Protein AF-A0A917GV74-F1 (afdb_monomer)

Organism: NCBI:txid1495645

Radius of gyration: 32.65 Å; Cα contacts (8 Å, |Δi|>4): 51; chains: 1; bounding box: 80×43×84 Å

Structure (mmCIF, N/CA/C/O backbone):
data_AF-A0A917GV74-F1
#
_entry.id   AF-A0A917GV74-F1
#
loop_
_atom_site.group_PDB
_atom_site.id
_atom_site.type_symbol
_atom_site.label_atom_id
_atom_site.label_alt_id
_atom_site.label_comp_id
_atom_site.label_asym_id
_atom_site.label_entity_id
_atom_site.label_seq_id
_atom_site.pdbx_PDB_ins_code
_atom_site.Cartn_x
_atom_site.Cartn_y
_atom_site.Cartn_z
_atom_site.occupancy
_atom_site.B_iso_or_equiv
_atom_site.auth_seq_id
_atom_site.auth_comp_id
_atom_site.auth_asym_id
_atom_site.auth_atom_id
_atom_site.pdbx_PDB_model_num
ATOM 1 N N . MET A 1 1 ? 59.037 -23.563 -65.668 1.00 39.62 1 MET A N 1
ATOM 2 C CA . MET A 1 1 ? 58.816 -23.283 -64.234 1.00 39.62 1 MET A CA 1
ATOM 3 C C . MET A 1 1 ? 57.385 -23.701 -63.914 1.00 39.62 1 MET A C 1
ATOM 5 O O . MET A 1 1 ? 56.459 -23.070 -64.403 1.00 39.62 1 MET A O 1
ATOM 9 N N . GLN A 1 2 ? 57.206 -24.858 -63.270 1.00 38.69 2 GLN A N 1
ATOM 10 C CA . GLN A 1 2 ? 55.896 -25.475 -63.019 1.00 38.69 2 GLN A CA 1
ATOM 11 C C . GLN A 1 2 ? 55.181 -24.767 -61.863 1.00 38.69 2 GLN A C 1
ATOM 13 O O . GLN A 1 2 ? 55.759 -24.575 -60.796 1.00 38.69 2 GLN A O 1
ATOM 18 N N . ILE A 1 3 ? 53.920 -24.394 -62.072 1.00 46.25 3 ILE A N 1
ATOM 19 C CA . ILE A 1 3 ? 53.042 -23.857 -61.031 1.00 46.25 3 ILE A CA 1
ATOM 20 C C . ILE A 1 3 ? 52.456 -25.070 -60.305 1.00 46.25 3 ILE A C 1
ATOM 22 O O . ILE A 1 3 ? 51.609 -25.778 -60.850 1.00 46.25 3 ILE A O 1
ATOM 26 N N . HIS A 1 4 ? 52.966 -25.383 -59.115 1.00 41.47 4 HIS A N 1
ATOM 27 C CA . HIS A 1 4 ? 52.430 -26.473 -58.304 1.00 41.47 4 HIS A CA 1
ATOM 28 C C . HIS A 1 4 ? 51.078 -26.036 -57.730 1.00 41.47 4 HIS A C 1
ATOM 30 O O . HIS A 1 4 ? 51.004 -25.188 -56.842 1.00 41.47 4 HIS A O 1
ATOM 36 N N . ASN A 1 5 ? 50.003 -26.621 -58.259 1.00 46.81 5 ASN A N 1
ATOM 37 C CA . ASN A 1 5 ? 48.660 -26.498 -57.712 1.00 46.81 5 ASN A CA 1
ATOM 38 C C . ASN A 1 5 ? 48.638 -27.104 -56.304 1.00 46.81 5 ASN A C 1
ATOM 40 O O . ASN A 1 5 ? 48.715 -28.320 -56.137 1.00 46.81 5 ASN A O 1
ATOM 44 N N . LEU A 1 6 ? 48.524 -26.245 -55.291 1.00 56.31 6 LEU A N 1
ATOM 45 C CA . LEU A 1 6 ? 48.232 -26.637 -53.916 1.00 56.31 6 LEU A CA 1
ATOM 46 C C . LEU A 1 6 ? 46.816 -27.224 -53.867 1.00 56.31 6 LEU A C 1
ATOM 48 O O . LEU A 1 6 ? 45.824 -26.509 -53.721 1.00 56.31 6 LEU A O 1
ATOM 52 N N . THR A 1 7 ? 46.714 -28.543 -54.003 1.00 54.91 7 THR A N 1
ATOM 53 C CA . THR A 1 7 ? 45.496 -29.292 -53.698 1.00 54.91 7 THR A CA 1
ATOM 54 C C . THR A 1 7 ? 45.246 -29.196 -52.200 1.00 54.91 7 THR A C 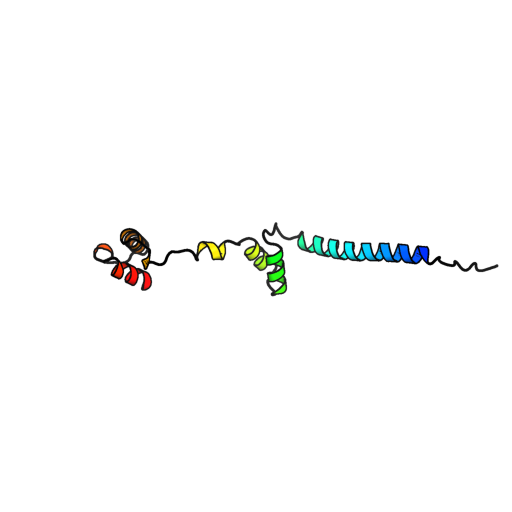1
ATOM 56 O O . THR A 1 7 ? 45.850 -29.907 -51.399 1.00 54.91 7 THR A O 1
ATOM 59 N N . PHE A 1 8 ? 44.384 -28.260 -51.815 1.00 51.91 8 PHE A N 1
ATOM 60 C CA . PHE A 1 8 ? 43.951 -28.097 -50.436 1.00 51.91 8 PHE A CA 1
ATOM 61 C C . PHE A 1 8 ? 43.052 -29.284 -50.068 1.00 51.91 8 PHE A C 1
ATOM 63 O O . PHE A 1 8 ? 41.895 -29.347 -50.492 1.00 51.91 8 PHE A O 1
ATOM 70 N N . ASP A 1 9 ? 43.619 -30.229 -49.320 1.00 56.25 9 ASP A N 1
ATOM 71 C CA . ASP A 1 9 ? 42.946 -31.419 -48.804 1.00 56.25 9 ASP A CA 1
ATOM 72 C C . ASP A 1 9 ? 41.639 -31.038 -48.081 1.00 56.25 9 ASP A C 1
ATOM 74 O O . ASP A 1 9 ? 41.584 -30.112 -47.260 1.00 56.25 9 ASP A O 1
ATOM 78 N N . LEU A 1 10 ? 40.563 -31.756 -48.410 1.00 53.66 10 LEU A N 1
ATOM 79 C CA . LEU A 1 10 ? 39.217 -31.574 -47.863 1.00 53.66 10 LEU A CA 1
ATOM 80 C C . LEU A 1 10 ? 39.198 -31.708 -46.329 1.00 53.66 10 LEU A C 1
ATOM 82 O O . LEU A 1 10 ? 38.365 -31.075 -45.674 1.00 53.66 10 LEU A O 1
ATOM 86 N N . SER A 1 11 ? 40.169 -32.428 -45.755 1.00 52.00 11 SER A N 1
ATOM 87 C CA . SER A 1 11 ? 40.402 -32.529 -44.308 1.00 52.00 11 SER A CA 1
ATOM 88 C C . SER A 1 11 ? 40.666 -31.167 -43.641 1.00 52.00 11 SER A C 1
ATOM 90 O O . SER A 1 11 ? 40.100 -30.848 -42.591 1.00 52.00 11 SER A O 1
ATOM 92 N N . GLN A 1 12 ? 41.434 -30.288 -44.296 1.00 49.97 12 GLN A N 1
ATOM 93 C CA . GLN A 1 12 ? 41.770 -28.961 -43.763 1.00 49.97 12 GLN A CA 1
ATOM 94 C C . GLN A 1 12 ? 40.590 -27.982 -43.862 1.00 49.97 12 GLN A C 1
ATOM 96 O O . GLN A 1 12 ? 40.398 -27.137 -42.986 1.00 49.97 12 GLN A O 1
ATOM 101 N N . LYS A 1 13 ? 39.732 -28.116 -44.884 1.00 52.28 13 LYS A N 1
ATOM 102 C CA . LYS A 1 13 ? 38.517 -27.289 -45.021 1.00 52.28 13 LYS A CA 1
ATOM 103 C C . LYS A 1 13 ? 37.489 -27.591 -43.927 1.00 52.28 13 LYS A C 1
ATOM 105 O O . LYS A 1 13 ? 36.857 -26.663 -43.421 1.00 52.28 13 LYS A O 1
ATOM 110 N N . TRP A 1 14 ? 37.355 -28.857 -43.525 1.00 52.62 14 TRP A N 1
ATOM 111 C CA . TRP A 1 14 ? 36.430 -29.275 -42.466 1.00 52.62 14 TRP A CA 1
ATOM 112 C C . TRP A 1 14 ? 36.862 -28.763 -41.083 1.00 52.62 14 TRP A C 1
ATOM 114 O O . TRP A 1 14 ? 36.043 -28.235 -40.326 1.00 52.62 14 TRP A O 1
ATOM 124 N N . LEU A 1 15 ? 38.164 -28.822 -40.780 1.00 56.00 15 LEU A N 1
ATOM 125 C CA . LEU A 1 15 ? 38.725 -28.305 -39.528 1.00 56.00 15 LEU A CA 1
ATOM 126 C C . LEU A 1 15 ? 38.535 -26.781 -39.399 1.00 56.00 15 LEU A C 1
ATOM 128 O O . LEU A 1 15 ? 38.120 -26.285 -38.350 1.00 56.00 15 LEU A O 1
ATOM 132 N N . ILE A 1 16 ? 38.755 -26.041 -40.493 1.00 57.00 16 ILE A N 1
ATOM 133 C CA . ILE A 1 16 ? 38.551 -24.587 -40.553 1.00 57.00 16 ILE A CA 1
ATOM 134 C C . ILE A 1 16 ? 37.059 -24.225 -40.429 1.00 57.00 16 ILE A C 1
ATOM 136 O O . ILE A 1 16 ? 36.722 -23.245 -39.762 1.00 57.00 16 ILE A O 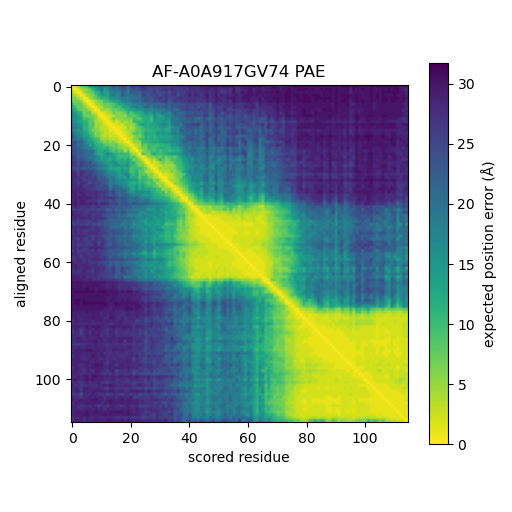1
ATOM 140 N N . ALA A 1 17 ? 36.147 -25.008 -41.015 1.00 57.41 17 ALA A N 1
ATOM 141 C CA . ALA A 1 17 ? 34.703 -24.802 -40.871 1.00 57.41 17 ALA A CA 1
ATOM 142 C C . ALA A 1 17 ? 34.221 -25.039 -39.426 1.00 57.41 17 ALA A C 1
ATOM 144 O O . ALA A 1 17 ? 33.422 -24.258 -38.908 1.00 57.41 17 ALA A O 1
ATOM 145 N N . LYS A 1 18 ? 34.762 -26.054 -38.738 1.00 56.28 18 LYS A N 1
ATOM 146 C CA . LYS A 1 18 ? 34.459 -26.351 -37.328 1.00 56.28 18 LYS A CA 1
ATOM 147 C C . LYS A 1 18 ? 34.997 -25.278 -36.375 1.00 56.28 18 LYS A C 1
ATOM 149 O O . LYS A 1 18 ? 34.294 -24.875 -35.449 1.00 56.28 18 LYS A O 1
ATOM 154 N N . LEU A 1 19 ? 36.204 -24.764 -36.629 1.00 56.44 19 LEU A N 1
ATOM 155 C CA . LEU A 1 19 ? 36.779 -23.642 -35.879 1.00 56.44 19 LEU A CA 1
ATOM 156 C C . LEU A 1 19 ? 36.004 -22.342 -36.109 1.00 56.44 19 LEU A C 1
ATOM 158 O O . LEU A 1 19 ? 35.737 -21.633 -35.143 1.00 56.44 19 LEU A O 1
ATOM 162 N N . ARG A 1 20 ? 35.569 -22.061 -37.346 1.00 51.94 20 ARG A N 1
ATOM 163 C CA . ARG A 1 20 ? 34.694 -20.917 -37.651 1.00 51.94 20 ARG A CA 1
ATOM 164 C C . ARG A 1 20 ? 33.335 -21.048 -36.969 1.00 51.94 20 ARG A C 1
ATOM 166 O O . ARG A 1 20 ? 32.906 -20.088 -36.346 1.00 51.94 20 ARG A O 1
ATOM 173 N N . GLY A 1 21 ? 32.701 -22.222 -36.998 1.00 52.31 21 GLY A N 1
ATOM 174 C CA . GLY A 1 21 ? 31.430 -22.476 -36.307 1.00 52.31 21 GLY A CA 1
ATOM 175 C C . GLY A 1 21 ? 31.509 -22.225 -34.799 1.00 52.31 21 GLY A C 1
ATOM 176 O O . GLY A 1 21 ? 30.677 -21.496 -34.265 1.00 52.31 21 GLY A O 1
ATOM 177 N N . GLN A 1 22 ? 32.559 -22.727 -34.136 1.00 51.28 22 GLN A N 1
ATOM 178 C CA . GLN A 1 22 ? 32.798 -22.458 -32.712 1.00 51.28 22 GLN A CA 1
ATOM 179 C C . GLN A 1 22 ? 33.123 -20.984 -32.430 1.00 51.28 22 GLN A C 1
ATOM 181 O O . GLN A 1 22 ? 32.650 -20.437 -31.432 1.00 51.28 22 GLN A O 1
ATOM 186 N N . PHE A 1 23 ? 33.871 -20.318 -33.317 1.00 47.62 23 PHE A N 1
ATOM 187 C CA . PHE A 1 23 ? 34.156 -18.887 -33.207 1.00 47.62 23 PHE A CA 1
ATOM 188 C C . PHE A 1 23 ? 32.906 -18.028 -33.383 1.00 47.62 23 PHE A C 1
ATOM 190 O O . PHE A 1 23 ? 32.762 -17.065 -32.645 1.00 47.62 23 PHE A O 1
ATOM 197 N N . TYR A 1 24 ? 31.981 -18.365 -34.287 1.00 48.03 24 TYR A N 1
ATOM 198 C CA . TYR A 1 24 ? 30.730 -17.618 -34.442 1.00 48.03 24 TYR A CA 1
ATOM 199 C C . TYR A 1 24 ? 29.813 -17.796 -33.231 1.00 48.03 24 TYR A C 1
ATOM 201 O O . TYR A 1 24 ? 29.291 -16.798 -32.745 1.00 48.03 24 TYR A O 1
ATOM 209 N N . THR A 1 25 ? 29.670 -19.008 -32.678 1.00 54.00 25 THR A N 1
ATOM 210 C CA . THR A 1 25 ? 28.900 -19.212 -31.436 1.00 54.00 25 THR A CA 1
ATOM 211 C C . THR A 1 25 ? 29.532 -18.518 -30.236 1.00 54.00 25 THR A C 1
ATOM 213 O O . THR A 1 25 ? 28.833 -17.874 -29.464 1.00 54.00 25 THR A O 1
ATOM 216 N N . LEU A 1 26 ? 30.854 -18.591 -30.068 1.00 52.06 26 LEU A N 1
ATOM 217 C CA . LEU A 1 26 ? 31.522 -17.925 -28.952 1.00 52.06 26 LEU A CA 1
ATOM 218 C C . LEU A 1 26 ? 31.594 -16.411 -29.151 1.00 52.06 26 LEU A C 1
ATOM 220 O O . LEU A 1 26 ? 31.500 -15.694 -28.166 1.00 52.06 26 LEU A O 1
ATOM 224 N N . PHE A 1 27 ? 31.702 -15.903 -30.380 1.00 51.00 27 PHE A N 1
ATOM 225 C CA . PHE A 1 27 ? 31.660 -14.471 -30.679 1.00 51.00 27 PHE A CA 1
ATOM 226 C C . PHE A 1 27 ? 30.268 -13.900 -30.436 1.00 51.00 27 PHE A C 1
ATOM 228 O O . PHE A 1 27 ? 30.167 -12.878 -29.770 1.00 51.00 27 PHE A O 1
ATOM 235 N N . THR A 1 28 ? 29.193 -14.567 -30.872 1.00 53.22 28 THR A N 1
ATOM 236 C CA . THR A 1 28 ? 27.829 -14.108 -30.578 1.00 53.22 28 THR A CA 1
ATOM 237 C C . THR A 1 28 ? 27.526 -14.217 -29.089 1.00 53.22 28 THR A C 1
ATOM 239 O O . THR A 1 28 ? 27.101 -13.227 -28.509 1.00 53.22 28 THR A O 1
ATOM 242 N N . ILE A 1 29 ? 27.836 -15.338 -28.426 1.00 55.31 29 ILE A N 1
ATOM 243 C CA . ILE A 1 29 ? 27.629 -15.499 -26.975 1.00 55.31 29 ILE A CA 1
ATOM 244 C C . ILE A 1 29 ? 28.478 -14.501 -26.180 1.00 55.31 29 ILE A C 1
ATOM 246 O O . ILE A 1 29 ? 27.969 -13.876 -25.255 1.00 55.31 29 ILE A O 1
ATOM 250 N N . ARG A 1 30 ? 29.754 -14.299 -26.524 1.00 51.78 30 ARG A N 1
ATOM 251 C CA . ARG A 1 30 ? 30.645 -13.365 -25.817 1.00 51.78 30 ARG A CA 1
ATOM 252 C C . ARG A 1 30 ? 30.266 -11.913 -26.072 1.00 51.78 30 ARG A C 1
ATOM 254 O O . ARG A 1 30 ? 30.262 -11.155 -25.114 1.00 51.78 30 ARG A O 1
ATOM 261 N N . PHE A 1 31 ? 29.890 -11.546 -27.296 1.00 47.97 31 PHE A N 1
ATOM 262 C CA . PHE A 1 31 ? 29.406 -10.207 -27.645 1.00 47.97 31 PHE A CA 1
ATOM 263 C C . PHE A 1 31 ? 28.045 -9.892 -27.003 1.00 47.97 31 PHE A C 1
ATOM 265 O O . PHE A 1 31 ? 27.813 -8.772 -26.549 1.00 47.97 31 PHE A O 1
ATOM 272 N N . PHE A 1 32 ? 27.150 -10.880 -26.898 1.00 47.88 32 PHE A N 1
ATOM 273 C CA . PHE A 1 32 ? 25.878 -10.732 -26.185 1.00 47.88 32 PHE A CA 1
ATOM 274 C C . PHE A 1 32 ? 26.102 -10.645 -24.667 1.00 47.88 32 PHE A C 1
ATOM 276 O O . PHE A 1 32 ? 25.553 -9.761 -24.012 1.00 47.88 32 PHE A O 1
ATOM 283 N N . LYS A 1 33 ? 26.992 -11.484 -24.116 1.00 49.41 33 LYS A N 1
ATOM 284 C CA . LYS A 1 33 ? 27.372 -11.492 -22.695 1.00 49.41 33 LYS A CA 1
ATOM 285 C C . LYS A 1 33 ? 28.045 -10.185 -22.269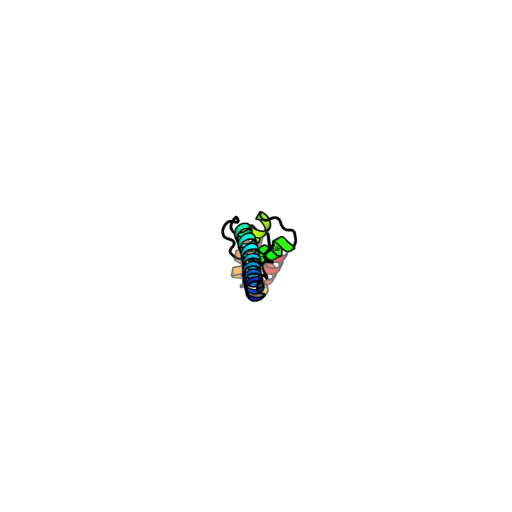 1.00 49.41 33 LYS A C 1
ATOM 287 O O . LYS A 1 33 ? 27.717 -9.663 -21.211 1.00 49.41 33 LYS A O 1
ATOM 292 N N . THR A 1 34 ? 28.928 -9.596 -23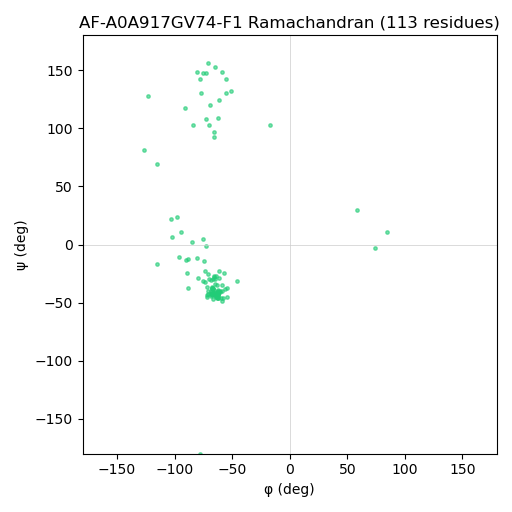.080 1.00 48.66 34 THR A N 1
ATOM 293 C CA . THR A 1 34 ? 29.578 -8.311 -22.749 1.00 48.66 34 THR A CA 1
ATOM 294 C C . THR A 1 34 ? 28.620 -7.125 -22.766 1.00 48.66 34 THR A C 1
ATOM 296 O O . THR A 1 34 ? 28.795 -6.208 -21.974 1.00 48.66 34 THR A O 1
ATOM 299 N N . LYS A 1 35 ? 27.576 -7.141 -23.602 1.00 51.97 35 LYS A N 1
ATOM 300 C CA . LYS A 1 35 ? 26.584 -6.053 -23.661 1.00 51.97 35 LYS A CA 1
ATOM 301 C C . LYS A 1 35 ? 25.627 -6.033 -22.459 1.00 51.97 35 LYS A C 1
ATOM 303 O O . LYS A 1 35 ? 25.043 -4.990 -22.167 1.00 51.97 35 LYS A O 1
ATOM 308 N N . ILE A 1 36 ? 25.463 -7.175 -21.786 1.00 51.41 36 ILE A N 1
ATOM 309 C CA . ILE A 1 36 ? 24.638 -7.333 -20.578 1.00 51.41 36 ILE A CA 1
ATOM 310 C C . ILE A 1 36 ? 25.446 -7.056 -19.296 1.00 51.41 36 ILE A C 1
ATOM 312 O O . ILE A 1 36 ? 24.878 -6.630 -18.298 1.00 51.41 36 ILE A O 1
ATOM 316 N N . MET A 1 37 ? 26.775 -7.205 -19.317 1.00 50.31 37 MET A N 1
ATOM 317 C CA . MET A 1 37 ? 27.635 -6.974 -18.140 1.00 50.31 37 MET A CA 1
ATOM 318 C C . MET A 1 37 ? 27.827 -5.496 -17.749 1.00 50.31 37 MET A C 1
ATOM 320 O O . MET A 1 37 ? 28.465 -5.224 -16.738 1.00 50.31 37 MET A O 1
ATOM 324 N N . ASP A 1 38 ? 27.251 -4.550 -18.495 1.00 55.09 38 ASP A N 1
ATOM 325 C CA . ASP A 1 38 ? 27.333 -3.104 -18.221 1.00 55.09 38 ASP A CA 1
ATOM 326 C C . ASP A 1 38 ? 26.087 -2.568 -17.483 1.00 55.09 38 ASP A C 1
ATOM 328 O O . ASP A 1 38 ? 25.699 -1.403 -17.599 1.00 55.09 38 ASP A O 1
ATOM 332 N N . ILE A 1 39 ? 25.378 -3.453 -16.774 1.00 55.91 39 ILE A N 1
ATOM 333 C CA . ILE A 1 39 ? 24.165 -3.131 -16.022 1.00 55.91 39 ILE A CA 1
ATOM 334 C C . ILE A 1 39 ? 24.398 -3.535 -14.558 1.00 55.91 39 ILE A C 1
ATOM 336 O O . ILE A 1 39 ? 24.793 -4.676 -14.311 1.00 55.91 39 ILE A O 1
ATOM 340 N N . PRO A 1 40 ? 24.175 -2.642 -13.573 1.00 61.34 40 PRO A N 1
ATOM 341 C CA . PRO A 1 40 ? 24.325 -2.985 -12.162 1.00 61.34 40 PRO A CA 1
ATOM 342 C C . PRO A 1 40 ? 23.450 -4.197 -11.828 1.00 61.34 40 PRO A C 1
ATOM 344 O O . PRO A 1 40 ? 22.276 -4.223 -12.194 1.00 61.34 40 PRO A O 1
ATOM 347 N N . ASN A 1 41 ? 24.066 -5.185 -11.170 1.00 69.00 41 ASN A N 1
ATOM 348 C CA . ASN A 1 41 ? 23.540 -6.501 -10.790 1.00 69.00 41 ASN A CA 1
ATOM 349 C C . ASN A 1 41 ? 21.998 -6.600 -10.833 1.00 69.00 41 ASN A C 1
ATOM 351 O O . ASN A 1 41 ? 21.299 -6.078 -9.958 1.00 69.00 41 ASN A O 1
ATOM 355 N N . ILE A 1 42 ? 21.475 -7.239 -11.884 1.00 71.31 42 ILE A N 1
ATOM 356 C CA . ILE A 1 42 ? 20.038 -7.429 -12.083 1.00 71.31 42 ILE A CA 1
ATOM 357 C C . ILE A 1 42 ? 19.616 -8.749 -11.443 1.00 71.31 42 ILE A C 1
ATOM 359 O O . ILE A 1 42 ? 20.010 -9.816 -11.899 1.00 71.31 42 ILE A O 1
ATOM 363 N N . LYS A 1 43 ? 18.743 -8.685 -10.434 1.00 72.81 43 LYS A N 1
ATOM 364 C CA . LYS A 1 43 ? 18.263 -9.862 -9.689 1.00 72.81 43 LYS A CA 1
ATOM 365 C C . LYS A 1 43 ? 17.439 -10.832 -10.544 1.00 72.81 43 LYS A C 1
ATOM 367 O O . LYS A 1 43 ? 17.474 -12.034 -10.305 1.00 72.81 43 LYS A O 1
ATOM 372 N N . LYS A 1 44 ? 16.669 -10.322 -11.514 1.00 80.50 44 LYS A N 1
ATOM 373 C CA . LYS A 1 44 ? 15.803 -11.114 -12.409 1.00 80.50 44 LYS A CA 1
ATOM 374 C C . LYS A 1 44 ? 16.097 -10.815 -13.880 1.00 80.50 44 LYS A C 1
ATOM 376 O O . LYS A 1 44 ? 15.392 -10.047 -14.534 1.00 80.50 44 LYS A O 1
ATOM 381 N N . GLU A 1 45 ? 17.142 -11.442 -14.407 1.00 79.31 45 GLU A N 1
ATOM 382 C CA . GLU A 1 45 ? 17.661 -11.197 -15.760 1.00 79.31 45 GLU A CA 1
ATOM 383 C C . GLU A 1 45 ? 16.650 -11.524 -16.875 1.00 79.31 45 GLU A C 1
ATOM 385 O O . GLU A 1 45 ? 16.456 -10.730 -17.795 1.00 79.31 45 GLU A O 1
ATOM 390 N N . GLN A 1 46 ? 15.912 -12.633 -16.756 1.00 80.75 46 GLN A N 1
ATOM 391 C CA . GLN A 1 46 ? 14.870 -12.997 -17.727 1.00 80.75 46 GLN A CA 1
ATOM 392 C C . GLN A 1 46 ? 13.737 -11.963 -17.784 1.00 80.75 46 GLN A C 1
ATOM 394 O O . GLN A 1 46 ? 13.259 -11.602 -18.859 1.00 80.75 46 GLN A O 1
ATOM 399 N N . GLN A 1 47 ? 13.331 -11.438 -16.625 1.00 82.50 47 GLN A N 1
ATOM 400 C CA . GLN A 1 47 ? 12.312 -10.394 -16.541 1.00 82.50 47 GLN A CA 1
ATOM 401 C C . GLN A 1 47 ? 12.817 -9.078 -17.142 1.00 82.50 47 GLN A C 1
ATOM 403 O O . GLN A 1 47 ? 12.066 -8.388 -17.830 1.00 82.50 47 GLN A O 1
ATOM 408 N N . TYR A 1 48 ? 14.089 -8.741 -16.923 1.00 84.75 48 TYR A N 1
ATOM 409 C CA . TYR A 1 48 ? 14.721 -7.592 -17.562 1.00 84.75 48 TYR A CA 1
ATOM 410 C C . TYR A 1 48 ? 14.694 -7.702 -19.088 1.00 84.75 48 TYR A C 1
ATOM 412 O O . TYR A 1 48 ? 14.272 -6.753 -19.751 1.00 84.75 48 TYR A O 1
ATOM 420 N N . GLN A 1 49 ? 15.084 -8.854 -19.640 1.00 83.12 49 GLN A N 1
ATOM 421 C CA . GLN A 1 49 ? 15.091 -9.060 -21.086 1.00 83.12 49 GLN A CA 1
ATOM 422 C C . GLN A 1 49 ? 13.674 -8.980 -21.665 1.00 83.12 49 GLN A C 1
ATOM 424 O O . GLN A 1 49 ? 13.441 -8.229 -22.607 1.00 83.12 49 GLN A O 1
ATOM 429 N N . ALA A 1 50 ? 12.694 -9.621 -21.023 1.00 86.38 50 ALA A N 1
ATOM 430 C CA . ALA A 1 50 ? 11.298 -9.526 -21.442 1.00 86.38 50 ALA A CA 1
ATOM 431 C C . ALA A 1 50 ? 10.769 -8.077 -21.431 1.00 86.38 50 ALA A C 1
ATOM 433 O O . ALA A 1 50 ? 9.965 -7.695 -22.279 1.00 86.38 50 ALA A O 1
ATOM 434 N N . LEU A 1 51 ? 11.213 -7.239 -20.488 1.00 87.12 51 LEU A N 1
ATOM 435 C CA . LEU A 1 51 ? 10.865 -5.813 -20.457 1.00 87.12 51 LEU A CA 1
ATOM 436 C C . LEU A 1 51 ? 11.570 -5.025 -21.569 1.00 87.12 51 LEU A C 1
ATOM 438 O O . LEU A 1 51 ? 10.975 -4.118 -22.149 1.00 87.12 51 LEU A O 1
ATOM 442 N N . LYS A 1 52 ? 12.818 -5.373 -21.895 1.00 87.50 52 LYS A N 1
ATOM 443 C CA . LYS A 1 52 ? 13.558 -4.788 -23.020 1.00 87.50 52 LYS A CA 1
ATOM 444 C C . LYS A 1 52 ? 12.893 -5.096 -24.358 1.00 87.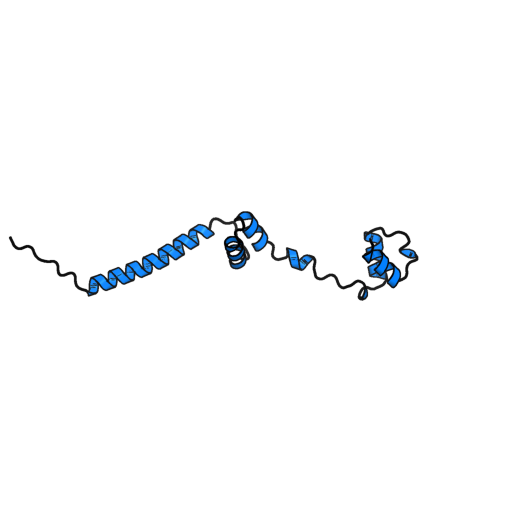50 52 LYS A C 1
ATOM 446 O O . LYS A 1 52 ? 12.758 -4.177 -25.163 1.00 87.50 52 LYS A O 1
ATOM 451 N N . ASP A 1 53 ? 12.442 -6.330 -24.551 1.00 87.69 53 ASP A N 1
ATOM 452 C CA . ASP A 1 53 ? 11.754 -6.773 -25.768 1.00 87.69 53 ASP A CA 1
ATOM 453 C C . ASP A 1 53 ? 10.388 -6.084 -25.918 1.00 87.69 53 ASP A C 1
ATOM 455 O O . ASP A 1 53 ? 9.961 -5.758 -27.021 1.00 87.69 53 ASP A O 1
ATOM 459 N N . LYS A 1 54 ? 9.750 -5.735 -24.792 1.00 86.50 54 LYS A N 1
ATOM 460 C CA . LYS A 1 54 ? 8.546 -4.886 -24.737 1.00 86.50 54 LYS A CA 1
ATOM 461 C C . LYS A 1 54 ? 8.817 -3.390 -24.970 1.00 86.50 54 LYS A C 1
ATOM 463 O O . LYS A 1 54 ? 7.910 -2.579 -24.810 1.00 86.50 54 LYS A O 1
ATOM 468 N N . GLY A 1 55 ? 10.051 -2.995 -25.290 1.00 90.12 55 GLY A N 1
ATOM 469 C CA . GLY A 1 55 ? 10.416 -1.607 -25.595 1.00 90.12 55 GLY A CA 1
ATOM 470 C C . GLY A 1 55 ? 10.730 -0.727 -24.380 1.00 90.12 55 GLY A C 1
ATOM 471 O O . GLY A 1 55 ? 10.869 0.487 -24.520 1.00 90.12 55 GLY A O 1
ATOM 472 N N . TYR A 1 56 ? 10.878 -1.291 -23.175 1.00 85.38 56 TYR A N 1
ATOM 473 C CA . TYR A 1 56 ? 11.220 -0.495 -21.994 1.00 85.38 56 TYR A CA 1
ATOM 474 C C . TYR A 1 56 ? 12.689 -0.032 -22.039 1.00 85.38 56 TYR A C 1
ATOM 476 O O . TYR A 1 56 ? 13.595 -0.723 -22.523 1.00 85.38 56 TYR A O 1
ATOM 484 N N . SER A 1 57 ? 12.951 1.155 -21.480 1.00 86.75 57 SER A N 1
ATOM 485 C CA . SER A 1 57 ? 14.315 1.665 -21.310 1.00 86.75 57 SER A CA 1
ATOM 486 C C . SER A 1 57 ? 15.114 0.791 -20.333 1.00 86.75 57 SER A C 1
ATOM 488 O O . SER A 1 57 ? 14.548 0.168 -19.431 1.00 86.75 57 SER A O 1
ATOM 490 N N . LYS A 1 58 ? 16.448 0.753 -20.486 1.00 83.12 58 LYS A N 1
ATOM 491 C CA . LYS A 1 58 ? 17.333 -0.089 -19.652 1.00 83.12 58 LYS A CA 1
ATOM 492 C C . LYS A 1 58 ? 17.126 0.165 -18.154 1.00 83.12 58 LYS A C 1
ATOM 494 O O . LYS A 1 58 ? 16.983 -0.777 -17.385 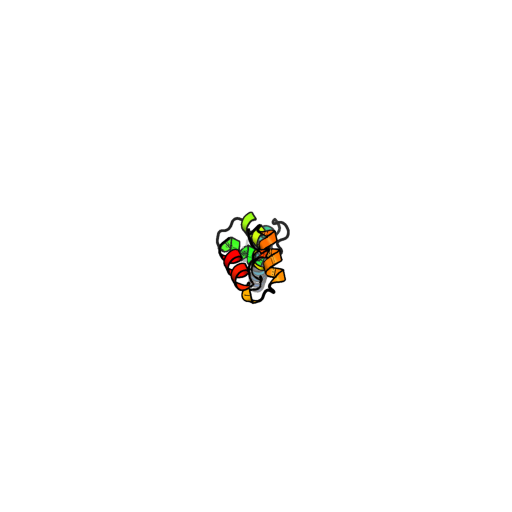1.00 83.12 58 LYS A O 1
ATOM 499 N N . GLN A 1 59 ? 17.048 1.432 -17.754 1.00 82.25 59 GLN A N 1
ATOM 500 C CA . GLN A 1 59 ? 16.879 1.828 -16.356 1.00 82.25 59 GLN A CA 1
ATOM 501 C C . GLN A 1 59 ? 15.509 1.416 -15.794 1.00 82.25 59 GLN A C 1
ATOM 503 O O . GLN A 1 59 ? 15.423 0.904 -14.678 1.00 82.25 59 GLN A O 1
ATOM 508 N N . LYS A 1 60 ? 14.432 1.580 -16.579 1.00 82.56 60 LYS A N 1
ATOM 509 C CA . LYS A 1 60 ? 13.075 1.188 -16.166 1.00 82.56 60 LYS A CA 1
ATOM 510 C C . LYS A 1 60 ? 12.956 -0.330 -16.028 1.00 82.56 60 LYS A C 1
ATOM 512 O O . LYS A 1 60 ? 12.389 -0.796 -15.044 1.00 82.56 60 LYS A O 1
ATOM 517 N N . ALA A 1 61 ? 13.529 -1.080 -16.968 1.00 86.31 61 ALA A N 1
ATOM 518 C CA . ALA A 1 61 ? 13.570 -2.537 -16.917 1.00 86.31 61 ALA A CA 1
ATOM 519 C C . ALA A 1 61 ? 14.376 -3.046 -15.710 1.00 86.31 61 ALA A C 1
ATOM 521 O O . ALA A 1 61 ? 13.892 -3.906 -14.979 1.00 86.31 61 ALA A O 1
ATOM 522 N N . ALA A 1 62 ? 15.559 -2.473 -15.451 1.00 85.44 62 ALA A N 1
ATOM 523 C CA . ALA A 1 62 ? 16.400 -2.853 -14.314 1.00 85.44 62 ALA A CA 1
ATOM 524 C C . ALA A 1 62 ? 15.700 -2.592 -12.972 1.00 85.44 62 ALA A C 1
ATOM 526 O O . ALA A 1 62 ? 15.707 -3.452 -12.097 1.00 85.44 62 ALA A O 1
ATOM 527 N N . ARG A 1 63 ? 15.020 -1.446 -12.827 1.00 82.75 63 ARG A N 1
ATOM 528 C CA . ARG A 1 63 ? 14.247 -1.122 -11.618 1.00 82.75 63 ARG A CA 1
ATOM 529 C C . ARG A 1 63 ? 13.142 -2.144 -11.349 1.00 82.75 63 ARG A C 1
ATOM 531 O O . ARG A 1 63 ? 13.012 -2.607 -10.226 1.00 82.75 63 ARG A O 1
ATOM 538 N N . ILE A 1 64 ? 12.370 -2.519 -12.370 1.00 79.88 64 ILE A N 1
ATOM 539 C CA . ILE A 1 64 ? 11.280 -3.497 -12.221 1.00 79.88 64 ILE A CA 1
ATOM 540 C C . ILE A 1 64 ? 11.843 -4.893 -11.909 1.00 79.88 64 ILE A C 1
ATOM 542 O O . ILE A 1 64 ? 11.345 -5.567 -11.014 1.00 79.88 64 ILE A O 1
ATOM 546 N N . ALA A 1 65 ? 12.908 -5.310 -12.599 1.00 82.81 65 ALA A N 1
ATOM 547 C CA . ALA A 1 65 ? 13.559 -6.599 -12.365 1.00 82.81 65 ALA A CA 1
ATOM 548 C C . ALA A 1 65 ? 14.216 -6.704 -10.971 1.00 82.81 65 ALA A C 1
ATOM 550 O O . ALA A 1 65 ? 14.287 -7.792 -10.401 1.00 82.81 65 ALA A O 1
ATOM 551 N N . ASN A 1 66 ? 14.665 -5.581 -10.403 1.00 81.81 66 ASN A N 1
ATOM 552 C CA . ASN A 1 66 ? 15.274 -5.516 -9.072 1.00 81.81 66 ASN A CA 1
ATOM 553 C C . ASN A 1 66 ? 14.268 -5.314 -7.930 1.00 81.81 66 ASN A C 1
ATOM 555 O O . ASN A 1 66 ? 14.634 -5.514 -6.769 1.00 81.81 66 ASN A O 1
ATOM 559 N N . SER A 1 67 ? 13.017 -4.961 -8.241 1.00 73.06 67 SER A N 1
ATOM 560 C CA . SER A 1 67 ? 11.935 -4.741 -7.274 1.00 73.06 67 SER A CA 1
ATOM 561 C C . SER A 1 67 ? 10.804 -5.768 -7.447 1.00 73.06 67 SER A C 1
ATOM 563 O O . SER A 1 67 ? 9.707 -5.402 -7.866 1.00 73.06 67 SER A O 1
ATOM 565 N N . PRO A 1 68 ? 11.034 -7.054 -7.116 1.00 64.88 68 PRO A N 1
ATOM 566 C CA . PRO A 1 68 ? 10.013 -8.093 -7.248 1.00 64.88 68 PRO A CA 1
ATOM 567 C C . P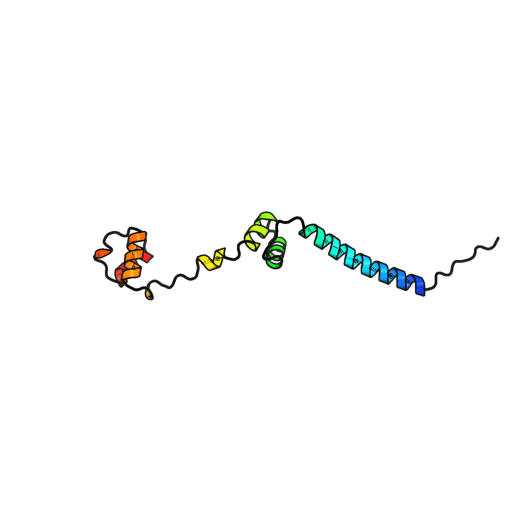RO A 1 68 ? 8.811 -7.894 -6.310 1.00 64.88 68 PRO A C 1
ATOM 569 O O . PRO A 1 68 ? 7.708 -8.293 -6.651 1.00 64.88 68 PRO A O 1
ATOM 572 N N . GLU A 1 69 ? 9.006 -7.231 -5.170 1.00 60.38 69 GLU A N 1
ATOM 573 C CA . GLU A 1 69 ? 8.018 -7.138 -4.084 1.00 60.38 69 GLU A CA 1
ATOM 574 C C . GLU A 1 69 ? 6.978 -6.015 -4.254 1.00 60.38 69 GLU A C 1
ATOM 576 O O . GLU A 1 69 ? 6.156 -5.801 -3.365 1.00 60.38 69 GLU A O 1
ATOM 581 N N . ALA A 1 70 ? 7.007 -5.254 -5.355 1.00 57.84 70 ALA A N 1
ATOM 582 C CA . ALA A 1 70 ? 6.083 -4.129 -5.537 1.00 57.84 70 ALA A CA 1
ATOM 583 C C . ALA A 1 70 ? 4.607 -4.575 -5.631 1.00 57.84 70 ALA A C 1
ATOM 585 O O . ALA A 1 70 ? 3.725 -3.802 -5.273 1.00 57.84 70 ALA A O 1
ATOM 586 N N . GLY A 1 71 ? 4.346 -5.811 -6.081 1.00 54.41 71 GLY A N 1
ATOM 587 C CA . GLY A 1 71 ? 3.010 -6.425 -6.068 1.00 54.41 71 GLY A CA 1
ATOM 588 C C . GLY A 1 71 ? 2.687 -7.159 -4.761 1.00 54.41 71 GLY A C 1
ATOM 589 O O . GLY A 1 71 ? 1.570 -7.058 -4.259 1.00 54.41 71 GLY A O 1
ATOM 590 N N . ASP A 1 72 ? 3.674 -7.832 -4.165 1.00 56.47 72 ASP A N 1
ATOM 591 C CA . ASP A 1 72 ? 3.462 -8.678 -2.979 1.00 56.47 72 ASP A CA 1
ATOM 592 C C . ASP A 1 72 ? 3.153 -7.876 -1.709 1.00 56.47 72 ASP A C 1
ATOM 594 O O . ASP A 1 72 ? 2.426 -8.347 -0.832 1.00 56.47 72 ASP A O 1
ATOM 598 N N . LYS A 1 73 ? 3.667 -6.643 -1.611 1.00 58.38 73 LYS A N 1
ATOM 599 C CA . LYS A 1 73 ? 3.484 -5.790 -0.425 1.00 58.38 73 LYS A CA 1
ATOM 600 C C . LYS A 1 73 ? 2.089 -5.173 -0.291 1.00 58.38 73 LYS A C 1
ATOM 602 O O . LYS A 1 73 ? 1.782 -4.658 0.778 1.00 58.38 73 LYS A O 1
ATOM 607 N N . GLY A 1 74 ? 1.263 -5.202 -1.339 1.00 59.56 74 GLY A N 1
ATOM 608 C CA . GLY A 1 74 ? -0.043 -4.526 -1.353 1.00 59.56 74 GLY A CA 1
ATOM 609 C C . GLY A 1 74 ? -1.270 -5.435 -1.451 1.00 59.56 74 GLY A C 1
ATOM 610 O O . GLY A 1 74 ? -2.371 -4.972 -1.179 1.00 59.56 74 GLY A O 1
ATOM 611 N N . GLY A 1 75 ? -1.112 -6.703 -1.846 1.00 57.47 75 GLY A N 1
ATOM 612 C CA . GLY A 1 75 ? -2.246 -7.557 -2.239 1.00 57.47 75 GLY A CA 1
ATOM 613 C C . GLY A 1 75 ? -2.823 -8.484 -1.165 1.00 57.47 75 GLY A C 1
ATOM 614 O O . GLY A 1 75 ? -3.881 -9.060 -1.384 1.00 57.47 75 GLY A O 1
ATOM 615 N N . ASN A 1 76 ? -2.158 -8.648 -0.018 1.00 65.19 76 ASN A N 1
ATOM 616 C CA . ASN A 1 76 ? -2.507 -9.680 0.974 1.00 65.19 76 ASN A CA 1
ATOM 617 C C . ASN A 1 76 ? -3.260 -9.141 2.203 1.00 65.19 76 ASN A C 1
ATOM 619 O O . ASN A 1 76 ? -3.236 -9.760 3.269 1.00 65.19 76 ASN A O 1
ATOM 623 N N . ALA A 1 77 ? -3.909 -7.979 2.099 1.00 73.00 77 ALA A N 1
ATOM 624 C CA . ALA A 1 77 ? -4.787 -7.530 3.171 1.00 73.00 77 ALA A CA 1
ATOM 625 C C . ALA A 1 77 ? -6.020 -8.444 3.214 1.00 73.00 77 ALA A C 1
ATOM 627 O O . ALA A 1 77 ? -6.756 -8.543 2.232 1.00 73.00 77 ALA A O 1
ATOM 628 N N . LYS A 1 78 ? -6.243 -9.121 4.349 1.00 81.38 78 LYS A N 1
ATOM 629 C CA . LYS A 1 78 ? -7.490 -9.865 4.575 1.00 81.38 78 LYS A CA 1
ATOM 630 C C . LYS A 1 78 ? -8.680 -8.910 4.399 1.00 81.38 78 LYS A C 1
ATOM 632 O O . LYS A 1 78 ? -8.563 -7.759 4.836 1.00 81.38 78 LYS A O 1
ATOM 637 N N . PRO A 1 79 ? -9.805 -9.357 3.820 1.00 89.94 79 PRO A N 1
ATOM 638 C CA . PRO A 1 79 ? -11.005 -8.534 3.725 1.00 89.94 79 PRO A CA 1
ATOM 639 C C . PRO A 1 79 ? -11.477 -8.110 5.124 1.00 89.94 79 PRO A C 1
ATOM 641 O O . PRO A 1 79 ? -11.284 -8.834 6.100 1.00 89.94 79 PRO A O 1
ATOM 644 N N . TYR A 1 80 ? -12.090 -6.930 5.236 1.00 91.06 80 TYR A N 1
ATOM 645 C CA . TYR A 1 80 ? -12.513 -6.371 6.527 1.00 91.06 80 TYR A CA 1
ATOM 646 C C . TYR A 1 80 ? -13.542 -7.241 7.269 1.00 91.06 80 TYR A C 1
ATOM 648 O O . TYR A 1 80 ? -13.638 -7.175 8.493 1.00 91.06 80 TYR A O 1
ATOM 656 N N . GLU A 1 81 ? -14.279 -8.090 6.555 1.00 90.62 81 GLU A N 1
ATOM 657 C CA . GLU A 1 81 ? -15.175 -9.100 7.119 1.00 90.62 81 GLU A CA 1
ATOM 658 C C . GLU A 1 81 ? -14.457 -10.052 8.086 1.00 90.62 81 GLU A C 1
ATOM 660 O O . GLU A 1 81 ? -15.004 -10.384 9.146 1.00 90.62 81 GLU A O 1
ATOM 665 N N . ASP A 1 82 ? -13.216 -10.418 7.757 1.00 92.44 82 ASP A N 1
ATOM 666 C CA . ASP A 1 82 ? -12.399 -11.370 8.515 1.00 92.44 82 ASP A CA 1
ATOM 667 C C . ASP A 1 82 ? -11.729 -10.730 9.736 1.00 92.44 82 ASP A C 1
ATOM 669 O O . ASP A 1 82 ? -11.182 -11.428 10.591 1.00 92.44 82 ASP A O 1
ATOM 673 N N . TRP A 1 83 ? -11.758 -9.400 9.835 1.00 94.50 83 TRP A N 1
ATOM 674 C CA . TRP A 1 83 ? -11.133 -8.673 10.932 1.00 94.50 83 TRP A CA 1
ATOM 675 C C . TRP A 1 83 ? -12.036 -8.684 12.165 1.00 94.50 83 TRP A C 1
ATOM 677 O O . TRP A 1 83 ? -13.270 -8.673 12.100 1.00 94.50 83 TRP A O 1
ATOM 687 N N . THR A 1 84 ? -11.427 -8.674 13.341 1.00 95.69 84 THR A N 1
ATOM 688 C CA . THR A 1 84 ? -12.140 -8.463 14.599 1.00 95.69 84 THR A CA 1
ATOM 689 C C . THR A 1 84 ? -12.603 -7.008 14.712 1.00 95.69 84 THR A C 1
ATOM 691 O O . THR A 1 84 ? -12.015 -6.092 14.134 1.00 95.69 84 THR A O 1
ATOM 694 N N . ARG A 1 85 ? -13.645 -6.751 15.517 1.00 94.88 85 ARG A N 1
ATOM 695 C CA . ARG A 1 85 ? -14.117 -5.376 15.776 1.00 94.88 85 ARG A CA 1
ATOM 696 C C . ARG A 1 85 ? -12.990 -4.474 16.292 1.00 94.88 85 ARG A C 1
ATOM 698 O O . ARG A 1 85 ? -12.948 -3.300 15.946 1.00 94.88 85 ARG A O 1
ATOM 705 N N . ASN A 1 86 ? -12.093 -5.010 17.122 1.00 95.75 86 ASN A N 1
ATOM 706 C CA . ASN A 1 86 ? -10.992 -4.233 17.680 1.00 95.75 86 ASN A CA 1
ATOM 707 C C . ASN A 1 86 ? -9.981 -3.830 16.597 1.00 95.75 86 ASN A C 1
ATOM 709 O O . ASN A 1 86 ? -9.580 -2.673 16.555 1.00 95.75 86 ASN A O 1
ATOM 713 N N . GLU A 1 87 ? -9.624 -4.738 15.685 1.00 95.06 87 GLU A N 1
ATOM 714 C CA . GLU A 1 87 ? -8.743 -4.418 14.551 1.00 95.06 87 GLU A CA 1
ATOM 715 C C . GLU A 1 87 ? -9.371 -3.356 13.638 1.00 95.06 87 GLU A C 1
ATOM 717 O O . GLU A 1 87 ? -8.708 -2.382 13.285 1.00 95.06 87 GLU A O 1
ATOM 722 N N . LEU A 1 88 ? -10.668 -3.477 13.336 1.00 96.19 88 LEU A N 1
ATOM 723 C CA . LEU A 1 88 ? -11.412 -2.475 12.563 1.00 96.19 88 LEU A CA 1
ATOM 724 C C . LEU A 1 88 ? -11.468 -1.121 13.278 1.00 96.19 88 LEU A C 1
ATOM 726 O O . LEU A 1 88 ? -11.303 -0.080 12.652 1.00 96.19 88 LEU A O 1
ATOM 730 N N . TYR A 1 89 ? -11.642 -1.120 14.599 1.00 96.75 89 TYR A N 1
ATOM 731 C CA . TYR A 1 89 ? -11.620 0.099 15.403 1.00 96.75 89 TYR A CA 1
ATOM 732 C C . TYR A 1 89 ? -10.241 0.772 15.395 1.00 96.75 89 TYR A C 1
ATOM 734 O O . TYR A 1 89 ? -10.159 1.993 15.247 1.00 96.75 89 TYR A O 1
ATOM 742 N N . GLN A 1 90 ? -9.155 0.002 15.532 1.00 96.44 90 GLN A N 1
ATOM 743 C CA . GLN A 1 90 ? -7.797 0.547 15.437 1.00 96.44 90 GLN A CA 1
ATOM 744 C C . GLN A 1 90 ? -7.528 1.102 14.041 1.00 96.44 90 GLN A C 1
ATOM 746 O O . GLN A 1 90 ? -6.995 2.201 13.917 1.00 96.44 90 GLN A O 1
ATOM 751 N N . GLN A 1 91 ? -7.968 0.404 12.993 1.00 95.06 91 GLN A N 1
ATOM 752 C CA . GLN A 1 91 ? -7.840 0.904 11.631 1.00 95.06 91 GLN A CA 1
ATOM 753 C C . GLN A 1 91 ? -8.631 2.201 11.436 1.00 95.06 91 GLN A C 1
ATOM 755 O O . GLN A 1 91 ? -8.076 3.182 10.952 1.00 95.06 91 GLN A O 1
ATOM 760 N N . ALA A 1 92 ? -9.880 2.255 11.904 1.00 96.44 92 ALA A N 1
ATOM 761 C CA . ALA A 1 92 ? -10.716 3.454 11.870 1.00 96.44 92 ALA A CA 1
ATOM 762 C C . ALA A 1 92 ? -10.121 4.616 12.683 1.00 96.44 92 ALA A C 1
ATOM 764 O O . ALA A 1 92 ? -10.341 5.779 12.358 1.00 96.44 92 ALA A O 1
ATOM 765 N N . LYS A 1 93 ? -9.351 4.324 13.739 1.00 96.25 93 LYS A N 1
ATOM 766 C CA . LYS A 1 93 ? -8.574 5.324 14.481 1.00 96.25 93 LYS A CA 1
ATOM 767 C C . LYS A 1 93 ? -7.380 5.825 13.666 1.00 96.25 93 LYS A C 1
ATOM 769 O O . LYS A 1 93 ? -7.157 7.030 13.656 1.00 96.25 93 LYS A O 1
ATOM 774 N N . ASN A 1 94 ? -6.652 4.936 12.991 1.00 94.69 94 ASN A N 1
ATOM 775 C CA . ASN A 1 94 ? -5.496 5.290 12.161 1.00 94.69 94 ASN A CA 1
ATOM 776 C C . ASN A 1 94 ? -5.882 6.186 10.978 1.00 94.69 94 ASN A C 1
ATOM 778 O O . ASN A 1 94 ? -5.112 7.066 10.612 1.00 94.69 94 ASN A O 1
ATOM 782 N N . VAL A 1 95 ? -7.074 5.977 10.411 1.00 94.31 95 VAL A N 1
ATOM 783 C CA . VAL A 1 95 ? -7.635 6.811 9.332 1.00 94.31 95 VAL A CA 1
ATOM 784 C C . VAL A 1 95 ? -8.555 7.933 9.840 1.00 94.31 95 VAL A C 1
ATOM 786 O O . VAL A 1 95 ? -9.252 8.565 9.059 1.00 94.31 95 VAL A O 1
ATOM 789 N N . GLU A 1 96 ? -8.578 8.178 11.154 1.00 94.75 96 GLU A N 1
ATOM 790 C CA . GLU A 1 96 ? -9.288 9.293 11.801 1.00 94.75 96 GLU A CA 1
ATOM 791 C C . GLU A 1 96 ? -10.816 9.372 11.573 1.00 94.75 96 GLU A C 1
ATOM 793 O O . GLU A 1 96 ? -11.422 10.442 11.683 1.00 94.75 96 GLU A O 1
ATOM 798 N N . ILE A 1 97 ? -11.492 8.233 11.380 1.00 95.75 97 ILE A N 1
ATOM 799 C CA . ILE A 1 97 ? -12.958 8.174 11.254 1.00 95.75 97 ILE A CA 1
ATOM 800 C C . ILE A 1 97 ? -13.622 8.695 12.542 1.00 95.75 97 ILE A C 1
ATOM 802 O O . ILE A 1 97 ? -13.378 8.221 13.664 1.00 95.75 97 ILE A O 1
ATOM 806 N N . LYS A 1 98 ? -14.490 9.702 12.397 1.00 94.62 98 LYS A N 1
ATOM 807 C CA . LYS A 1 98 ? -15.257 10.294 13.506 1.00 94.62 98 LYS A CA 1
ATOM 808 C C . LYS A 1 98 ? -16.394 9.363 13.927 1.00 94.62 98 LYS A C 1
ATOM 810 O O . LYS A 1 98 ? -16.952 8.636 13.119 1.00 94.62 98 LYS A O 1
ATOM 815 N N . GLY A 1 99 ? -16.737 9.359 15.215 1.00 94.44 99 GLY A N 1
ATOM 816 C CA . GLY A 1 99 ? -17.823 8.515 15.735 1.00 94.44 99 GLY A CA 1
ATOM 817 C C . GLY A 1 99 ? -17.505 7.015 15.847 1.00 94.44 99 GLY A C 1
ATOM 818 O O . GLY A 1 99 ? -18.309 6.287 16.416 1.00 94.44 99 GLY A O 1
ATOM 819 N N . ARG A 1 100 ? -16.313 6.567 15.419 1.00 95.25 100 ARG A N 1
ATOM 820 C CA . ARG A 1 100 ? -15.823 5.169 15.472 1.00 95.25 100 ARG A CA 1
ATOM 821 C C . ARG A 1 100 ? -16.044 4.430 16.799 1.00 95.25 100 ARG A C 1
ATOM 823 O O . ARG A 1 100 ? -16.218 3.221 16.806 1.00 95.25 100 ARG A O 1
ATOM 830 N N . SER A 1 101 ? -16.028 5.132 17.935 1.00 94.81 101 SER A N 1
ATOM 831 C CA . SER A 1 101 ? -16.219 4.524 19.261 1.00 94.81 101 SER A CA 1
ATOM 832 C C . SER A 1 101 ? -17.651 4.059 19.516 1.00 94.81 101 SER A C 1
ATOM 834 O O . SER A 1 101 ? -17.848 3.140 20.307 1.00 94.81 101 SER A O 1
ATOM 836 N N . LYS A 1 102 ? -18.629 4.672 18.842 1.00 95.31 102 LYS A N 1
ATOM 837 C CA . LYS A 1 102 ? -20.048 4.314 18.931 1.00 95.31 102 LYS A CA 1
ATOM 838 C C . LYS A 1 102 ? -20.457 3.259 17.900 1.00 95.31 102 LYS A C 1
ATOM 840 O O . LYS A 1 102 ? -21.529 2.694 18.050 1.00 95.31 102 LYS A O 1
ATOM 845 N N . MET A 1 103 ? -19.611 3.004 16.899 1.00 96.25 103 MET A N 1
ATOM 846 C CA . MET A 1 103 ? -19.923 2.120 15.778 1.00 96.25 103 MET A CA 1
ATOM 847 C C . MET A 1 103 ? -19.808 0.638 16.148 1.00 96.25 103 MET A C 1
ATOM 849 O O . MET A 1 103 ? -18.899 0.223 16.885 1.00 96.25 103 MET A O 1
ATOM 853 N N . ASP A 1 104 ? -20.705 -0.178 15.609 1.00 96.25 104 ASP A N 1
ATOM 854 C CA . ASP A 1 104 ? -20.593 -1.632 15.646 1.00 96.25 104 ASP A CA 1
ATOM 855 C C . ASP A 1 104 ? -19.582 -2.165 14.603 1.00 96.25 104 ASP A C 1
ATOM 857 O O . ASP A 1 104 ? -18.915 -1.406 13.896 1.00 96.25 104 ASP A O 1
ATOM 861 N N . LYS A 1 105 ? -19.391 -3.491 14.536 1.00 95.50 105 LYS A N 1
ATOM 862 C CA . LYS A 1 105 ? -18.443 -4.091 13.580 1.00 95.50 105 LYS A CA 1
ATOM 863 C C . LYS A 1 105 ? -18.823 -3.764 12.127 1.00 95.50 105 LYS A C 1
ATOM 865 O O . LYS A 1 105 ? -17.933 -3.498 11.327 1.00 95.50 105 LYS A O 1
ATOM 870 N N . VAL A 1 106 ? -20.109 -3.804 11.790 1.00 96.06 106 VAL A N 1
ATOM 871 C CA . VAL A 1 106 ? -20.607 -3.615 10.421 1.00 96.06 106 VAL A CA 1
ATOM 872 C C . VAL A 1 106 ? -20.464 -2.153 10.008 1.00 96.06 106 VAL A C 1
ATOM 874 O O . VAL A 1 106 ? -19.941 -1.864 8.934 1.00 96.06 106 VAL A O 1
ATOM 877 N N . GLU A 1 107 ? -20.836 -1.228 10.888 1.00 96.50 107 GLU A N 1
ATOM 878 C CA . GLU A 1 107 ? -20.683 0.212 10.696 1.00 96.50 107 GLU A CA 1
ATOM 879 C C . GLU A 1 107 ? -19.212 0.607 10.518 1.00 96.50 107 GLU A C 1
ATOM 881 O O . GLU A 1 107 ? -18.899 1.404 9.634 1.00 96.50 107 GLU A O 1
ATOM 886 N N . LEU A 1 108 ? -18.291 0.005 11.284 1.00 96.88 108 LEU A N 1
ATOM 887 C CA . LEU A 1 108 ? -16.850 0.219 11.106 1.00 96.88 108 LEU A CA 1
ATOM 888 C C . LEU A 1 108 ? -16.363 -0.242 9.725 1.00 96.88 108 LEU A C 1
ATOM 890 O O . LEU A 1 108 ? -15.567 0.459 9.104 1.00 96.88 108 LEU A O 1
ATOM 894 N N . ILE A 1 109 ? -16.842 -1.385 9.224 1.00 95.94 109 ILE A N 1
ATOM 895 C CA . ILE A 1 109 ? -16.494 -1.880 7.881 1.00 95.94 109 ILE A CA 1
ATOM 896 C C . ILE A 1 109 ? -17.008 -0.919 6.803 1.00 95.94 109 ILE A C 1
ATOM 898 O O . ILE A 1 109 ? -16.271 -0.585 5.878 1.00 95.94 109 ILE A O 1
ATOM 902 N N . ILE A 1 110 ? -18.258 -0.461 6.919 1.00 95.44 110 ILE A N 1
ATOM 903 C CA . ILE A 1 110 ? -18.865 0.478 5.964 1.00 95.44 110 ILE A CA 1
ATOM 904 C C . ILE A 1 110 ? -18.101 1.803 5.966 1.00 95.44 110 ILE A C 1
ATOM 906 O O . ILE A 1 110 ? -17.758 2.318 4.904 1.00 95.44 110 ILE A O 1
ATOM 910 N N . ALA A 1 111 ? -17.790 2.335 7.149 1.00 95.62 111 ALA A N 1
ATOM 911 C CA . ALA A 1 111 ? -17.045 3.578 7.280 1.00 95.62 111 ALA A CA 1
ATOM 912 C C . ALA A 1 111 ? -15.634 3.461 6.683 1.00 95.62 111 ALA A C 1
ATOM 914 O O . ALA A 1 111 ? -15.213 4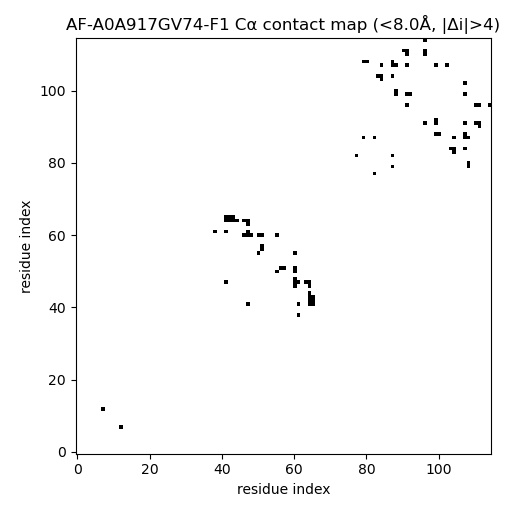.351 5.956 1.00 95.62 111 ALA A O 1
ATOM 915 N N . LEU A 1 112 ? -14.933 2.346 6.921 1.00 93.88 112 LEU A N 1
ATOM 916 C CA . LEU A 1 112 ? -13.611 2.080 6.340 1.00 93.88 112 LEU A CA 1
ATOM 917 C C . LEU A 1 112 ?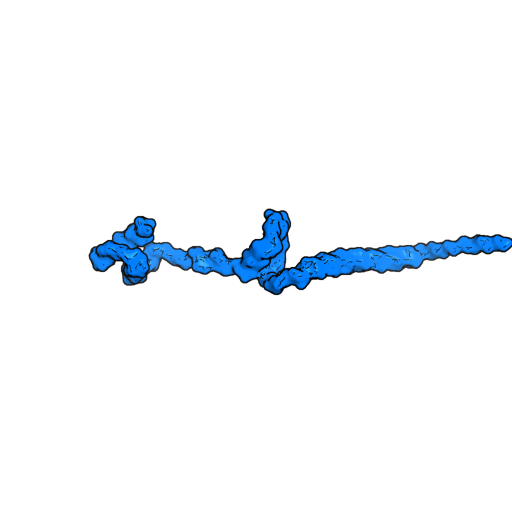 -13.635 1.902 4.817 1.00 93.88 112 LEU A C 1
ATOM 919 O O . LEU A 1 112 ? -12.634 2.168 4.163 1.00 93.88 112 LEU A O 1
ATOM 923 N N . ARG A 1 113 ? -14.753 1.446 4.246 1.00 93.12 113 ARG A N 1
ATOM 924 C CA . ARG A 1 113 ? -14.923 1.305 2.790 1.00 93.12 113 ARG A CA 1
ATOM 925 C C . ARG A 1 113 ? -15.248 2.614 2.083 1.00 93.12 113 ARG A C 1
ATOM 927 O O . ARG A 1 113 ? -14.934 2.747 0.906 1.00 93.12 113 ARG A O 1
ATOM 934 N N . ASN A 1 114 ? -15.893 3.539 2.787 1.00 91.25 114 ASN A N 1
ATOM 935 C CA . ASN A 1 114 ? -16.391 4.799 2.237 1.00 91.25 114 ASN A CA 1
ATOM 936 C C . ASN A 1 114 ? -15.504 6.012 2.585 1.00 91.25 114 ASN A C 1
ATOM 938 O O . ASN A 1 114 ? -15.913 7.141 2.314 1.00 91.25 114 ASN A O 1
ATOM 942 N N . ASN A 1 115 ? -14.342 5.791 3.210 1.00 82.56 115 ASN A N 1
ATOM 943 C CA . ASN A 1 115 ? -13.390 6.818 3.648 1.00 82.56 115 ASN A CA 1
ATOM 944 C C . ASN A 1 115 ? -12.165 6.880 2.736 1.00 82.56 115 ASN A C 1
ATOM 946 O O . ASN A 1 115 ? -11.844 7.991 2.270 1.00 82.56 115 ASN A O 1
#

InterPro domains:
  IPR055642 Protein of unknown function DUF7218 [PF23855] (40-77)

Sequence (115 aa):
MQIHNLTFDLSQKWLIAKLRGQFYTLFTIRFFKTKIMDIPNIKKEQQYQALKDKGYSKQKAARIANSPEAGDKGGNAKPYEDWTRNELYQQAKNVEIKGRSKMDKVELIIALRNN

Secondary structure (DSSP, 8-state):
---------HHHHHHHHHHHHHHHHHHHHHHHHHHHTTSS--S-HHHHHHHHHTT--HHHHHHHHH-GGGTTTTS-PPPGGGS-HHHHHHHHHHTT-TTTTT--HHHHHHHHH--

Solvent-accessible surface area (backbone atoms only — not comparable to full-atom values): 7026 Å² total; per-residue (Å²): 136,86,82,81,78,80,78,77,54,70,70,60,57,51,54,52,51,54,51,48,53,52,47,52,54,50,48,50,52,48,56,54,50,59,70,59,68,82,50,83,88,57,77,31,58,71,57,25,50,57,32,43,76,71,69,42,54,73,69,61,20,44,53,53,28,61,45,76,55,75,60,68,77,70,71,77,71,75,59,69,87,79,49,53,56,65,58,46,46,52,51,35,54,77,72,62,51,78,69,54,89,79,47,54,60,67,54,42,47,52,50,66,72,76,108

Foldseek 3Di:
DDDDPPPPDPVVVVVVVVVVVVCVVCVVVVVVVVVVVVAPDFQAVVQLVVVVVVVDDNVVSSVCSNCVCPVVVPDPDDQLVPDDLVVLLVVCVVVVPPPSVVDDSVRSNVSVVVD

Mean predicted aligned error: 17.48 Å

pLDDT: mean 73.66, std 18.97, range [38.69, 96.88]